Protein AF-A0A8S3FT56-F1 (afdb_monomer_lite)

InterPro domains:
  IPR001466 Beta-lactamase-related [PF00144] (9-130)
  IPR012338 Beta-lactamase/transpeptidase-like [G3DSA:3.40.710.10] (1-139)
  IPR012338 Beta-lactamase/transpeptidase-like [SSF56601] (2-128)
  IPR052794 Mitochondrial Serine Protease LACTB [PTHR46520] (1-146)

Foldseek 3Di:
DDDCVPCCVPAVDDDDQVVLVVVQLLLLLQLQDDPPDPVVVPRPDHNVVSCQQQDFDVVADDDQWGHGNQKIWGPWAQDPPDRDIQHTKIKHWHADVQKIKMWIWAHDPPPDPDSSPTDIDIDIGSHGCPPCPVVVRSVVRVVVVVVVVVVVPPDD

Radius of gyration: 17.04 Å; chains: 1; bounding box: 65×32×39 Å

Structure (mmCIF, N/CA/C/O backbone):
data_AF-A0A8S3FT56-F1
#
_entry.id   AF-A0A8S3FT56-F1
#
loop_
_atom_site.group_PDB
_atom_site.id
_atom_site.type_symbol
_atom_site.label_atom_id
_atom_site.label_alt_id
_atom_site.label_comp_id
_atom_site.label_asym_id
_atom_site.label_entity_id
_atom_site.label_seq_id
_atom_site.pdbx_PDB_ins_code
_atom_site.Cartn_x
_atom_site.Cartn_y
_atom_site.Cartn_z
_atom_site.occupancy
_atom_site.B_iso_or_equiv
_atom_site.auth_seq_id
_atom_site.auth_comp_id
_atom_site.auth_asym_id
_atom_site.auth_atom_id
_atom_site.pdbx_PDB_model_num
ATOM 1 N N . TYR A 1 1 ? 28.492 -9.499 -7.967 1.00 53.38 1 TYR A N 1
ATOM 2 C CA . TYR A 1 1 ? 27.649 -10.143 -6.941 1.00 53.38 1 TYR A CA 1
ATOM 3 C C . TYR A 1 1 ? 27.072 -9.041 -6.066 1.00 53.38 1 TYR A C 1
ATOM 5 O O . TYR A 1 1 ? 27.841 -8.190 -5.639 1.00 53.38 1 TYR A O 1
ATOM 13 N N . VAL A 1 2 ? 25.750 -8.977 -5.890 1.00 55.91 2 VAL A N 1
ATOM 14 C CA . VAL A 1 2 ? 25.113 -8.015 -4.974 1.00 55.91 2 VAL A CA 1
ATOM 15 C C . VAL A 1 2 ? 24.811 -8.769 -3.691 1.00 55.91 2 VAL A C 1
ATOM 17 O O . VAL A 1 2 ? 24.038 -9.721 -3.720 1.00 55.91 2 VAL A O 1
ATOM 20 N N . ASP A 1 3 ? 25.421 -8.355 -2.585 1.00 61.12 3 ASP A N 1
ATOM 21 C CA . ASP A 1 3 ? 25.091 -8.903 -1.275 1.00 61.12 3 ASP A CA 1
ATOM 22 C C . ASP A 1 3 ? 23.713 -8.381 -0.830 1.00 61.12 3 ASP A C 1
ATOM 24 O O . ASP A 1 3 ? 23.490 -7.173 -0.694 1.00 61.12 3 ASP A O 1
ATOM 28 N N . LEU A 1 4 ? 22.760 -9.301 -0.679 1.00 63.00 4 LEU A N 1
ATOM 29 C CA . LEU A 1 4 ? 21.383 -9.024 -0.263 1.00 63.00 4 LEU A CA 1
ATOM 30 C C . LEU A 1 4 ? 21.132 -9.374 1.210 1.00 63.00 4 LEU A C 1
ATOM 32 O O . LEU A 1 4 ? 20.005 -9.202 1.675 1.00 63.00 4 LEU A O 1
ATOM 36 N N . SER A 1 5 ? 22.151 -9.830 1.950 1.00 63.22 5 SER A N 1
ATOM 37 C CA . SER A 1 5 ? 22.024 -10.258 3.353 1.00 63.22 5 SER A CA 1
ATOM 38 C C . SER A 1 5 ? 21.480 -9.161 4.284 1.00 63.22 5 SER A C 1
ATOM 40 O O . SER A 1 5 ? 20.783 -9.466 5.244 1.00 63.22 5 SER A O 1
ATOM 42 N N . TYR A 1 6 ? 21.682 -7.883 3.945 1.00 61.25 6 TYR A N 1
ATOM 43 C CA . TYR A 1 6 ? 21.168 -6.726 4.696 1.00 61.25 6 TYR A CA 1
ATOM 44 C C . TYR A 1 6 ? 19.905 -6.077 4.100 1.00 61.25 6 TYR A C 1
ATOM 46 O O . TYR A 1 6 ? 19.436 -5.060 4.609 1.00 61.25 6 TYR A O 1
ATOM 54 N N . LYS A 1 7 ? 19.331 -6.623 3.016 1.00 65.31 7 LYS A N 1
ATOM 55 C CA . LYS A 1 7 ? 18.201 -5.997 2.294 1.00 65.31 7 LYS A CA 1
ATOM 56 C C . LYS A 1 7 ? 16.838 -6.623 2.569 1.00 65.31 7 LYS A C 1
ATOM 58 O O . LYS A 1 7 ? 15.846 -6.180 1.989 1.00 65.31 7 LYS A O 1
ATOM 63 N N . TRP A 1 8 ? 16.757 -7.606 3.464 1.00 70.81 8 TRP A N 1
ATOM 64 C CA . TRP A 1 8 ? 15.500 -8.301 3.758 1.00 70.81 8 TRP A CA 1
ATOM 65 C C . TRP A 1 8 ? 14.395 -7.332 4.186 1.00 70.81 8 TRP A C 1
ATOM 67 O O . TRP A 1 8 ? 13.308 -7.364 3.613 1.00 70.81 8 TRP A O 1
ATOM 77 N N . ALA A 1 9 ? 14.716 -6.391 5.078 1.00 72.44 9 ALA A N 1
ATOM 78 C CA . ALA A 1 9 ? 13.779 -5.369 5.543 1.00 72.44 9 ALA A CA 1
ATOM 79 C C . ALA A 1 9 ? 13.473 -4.270 4.504 1.00 72.44 9 ALA A C 1
ATOM 81 O O . ALA A 1 9 ? 12.448 -3.607 4.610 1.00 72.44 9 ALA A O 1
ATOM 82 N N . GLY A 1 10 ? 14.346 -4.061 3.511 1.00 71.56 10 GLY A N 1
ATOM 83 C CA . GLY A 1 10 ? 14.193 -2.995 2.510 1.00 71.56 10 GLY A CA 1
ATOM 84 C C . GLY A 1 10 ? 13.442 -3.411 1.240 1.00 71.56 10 GLY A C 1
ATOM 85 O O . GLY A 1 10 ? 12.921 -2.554 0.534 1.00 71.56 10 GLY A O 1
ATOM 86 N N . GLY A 1 11 ? 13.394 -4.708 0.929 1.00 80.25 11 GLY A N 1
ATOM 87 C CA . GLY A 1 11 ? 12.728 -5.209 -0.280 1.00 80.25 11 GLY A CA 1
ATOM 88 C C . GLY A 1 11 ? 12.842 -6.715 -0.515 1.00 80.25 11 GLY A C 1
ATOM 89 O O . GLY A 1 11 ? 12.629 -7.164 -1.636 1.00 80.25 11 GLY A O 1
ATOM 90 N N . GLY A 1 12 ? 13.215 -7.497 0.504 1.00 82.12 12 GLY A N 1
ATOM 91 C CA . GLY A 1 12 ? 13.358 -8.954 0.398 1.00 82.12 12 GLY A CA 1
ATOM 92 C C . GLY A 1 12 ? 12.125 -9.747 0.837 1.00 82.12 12 GLY A C 1
ATOM 93 O O . GLY A 1 12 ? 12.182 -10.972 0.869 1.00 82.12 12 GLY A O 1
ATOM 94 N N . MET A 1 13 ? 11.029 -9.077 1.206 1.00 87.00 13 MET A N 1
ATOM 95 C CA . MET A 1 13 ? 9.789 -9.745 1.605 1.00 87.00 13 MET A CA 1
ATOM 96 C C . MET A 1 13 ? 9.100 -10.379 0.391 1.00 87.00 13 MET A C 1
ATOM 98 O O . MET A 1 13 ? 8.870 -9.715 -0.619 1.00 87.00 13 MET A O 1
ATOM 102 N N . LEU A 1 14 ? 8.736 -11.656 0.515 1.00 90.31 14 LEU A N 1
ATOM 103 C CA . LEU A 1 14 ? 7.968 -12.397 -0.484 1.00 90.31 14 LEU A CA 1
ATOM 104 C C . LEU A 1 14 ? 6.506 -12.488 -0.048 1.00 90.31 14 LEU A C 1
ATOM 106 O O . LEU A 1 14 ? 6.214 -12.741 1.119 1.00 90.31 14 LEU A O 1
ATOM 110 N N . SER A 1 15 ? 5.588 -12.277 -0.986 1.00 93.88 15 SER A N 1
ATOM 111 C CA . SER A 1 15 ? 4.147 -12.359 -0.750 1.00 93.88 15 SER A CA 1
ATOM 112 C C . SER A 1 15 ? 3.407 -12.632 -2.064 1.00 93.88 15 SER A C 1
ATOM 114 O O . SER A 1 15 ? 4.012 -12.645 -3.137 1.00 93.88 15 SER A O 1
ATOM 116 N N . ASN A 1 16 ? 2.097 -12.842 -1.983 1.00 96.19 16 ASN A N 1
ATOM 117 C CA . ASN A 1 16 ? 1.194 -12.941 -3.127 1.00 96.19 16 ASN A CA 1
ATOM 118 C C . ASN A 1 16 ? 0.092 -11.870 -3.018 1.00 96.19 16 ASN A C 1
ATOM 120 O O . ASN A 1 16 ? -0.049 -11.207 -1.991 1.00 96.19 16 ASN A O 1
ATOM 124 N N . VAL A 1 17 ? -0.694 -11.687 -4.083 1.00 97.12 17 VAL A N 1
ATOM 125 C CA . VAL A 1 17 ? -1.755 -10.663 -4.122 1.00 97.12 17 VAL A CA 1
ATOM 126 C C . VAL A 1 17 ? -2.772 -10.861 -2.991 1.00 97.12 17 VAL A C 1
ATOM 128 O O . VAL A 1 17 ? -3.191 -9.884 -2.375 1.00 97.12 17 VAL A O 1
ATOM 131 N N . THR A 1 18 ? -3.136 -12.105 -2.672 1.00 97.62 18 THR A N 1
ATOM 132 C CA . THR A 1 18 ? -4.104 -12.426 -1.612 1.00 97.62 18 THR A CA 1
ATOM 133 C C . THR A 1 18 ? -3.607 -11.971 -0.242 1.00 97.62 18 THR A C 1
ATOM 135 O O . THR A 1 18 ? -4.320 -11.258 0.462 1.00 97.62 18 THR A O 1
ATOM 138 N N . ASP A 1 19 ? -2.371 -12.310 0.114 1.00 97.31 19 ASP A N 1
ATOM 139 C CA . ASP A 1 19 ? -1.773 -11.942 1.399 1.00 97.31 19 ASP A CA 1
ATOM 140 C C . ASP A 1 19 ? -1.588 -10.426 1.523 1.00 97.31 19 ASP A C 1
ATOM 142 O O . ASP A 1 19 ? -1.892 -9.841 2.565 1.00 97.31 19 ASP A O 1
ATOM 146 N N . LEU A 1 20 ? -1.165 -9.760 0.442 1.00 96.94 20 LEU A N 1
ATOM 147 C CA . LEU A 1 20 ? -1.050 -8.300 0.404 1.00 96.94 20 LEU A CA 1
ATOM 148 C C . LEU A 1 20 ? -2.408 -7.611 0.577 1.00 96.94 20 LEU A C 1
ATOM 150 O O . LEU A 1 20 ? -2.492 -6.589 1.259 1.00 96.94 20 LEU A O 1
ATOM 154 N N . LEU A 1 21 ? -3.478 -8.169 0.008 1.00 96.62 21 LEU A N 1
ATOM 155 C CA . LEU A 1 21 ? -4.832 -7.658 0.207 1.00 96.62 21 LEU A CA 1
ATOM 156 C C . LEU A 1 21 ? -5.339 -7.917 1.629 1.00 96.62 21 LEU A C 1
ATOM 158 O O . LEU A 1 21 ? -5.971 -7.030 2.201 1.00 96.62 21 LEU A O 1
ATOM 162 N N . ILE A 1 22 ? -5.054 -9.076 2.232 1.00 95.12 22 ILE A N 1
ATOM 163 C CA . ILE A 1 22 ? -5.363 -9.332 3.649 1.00 95.12 22 ILE A CA 1
ATOM 164 C C . ILE A 1 22 ? -4.649 -8.297 4.521 1.00 95.12 22 ILE A C 1
ATOM 166 O O . ILE A 1 22 ? -5.280 -7.669 5.373 1.00 95.12 22 ILE A O 1
ATOM 170 N N . TYR A 1 23 ? -3.358 -8.069 4.282 1.00 94.88 23 TYR A N 1
ATOM 171 C CA . TYR A 1 23 ? -2.568 -7.070 4.993 1.00 94.88 23 TYR A CA 1
ATOM 172 C C . TYR A 1 23 ? -3.164 -5.662 4.848 1.00 94.88 23 TYR A C 1
ATOM 174 O O . TYR A 1 23 ? -3.465 -5.014 5.851 1.00 94.88 23 TYR A O 1
ATOM 182 N N . ALA A 1 24 ? -3.430 -5.215 3.619 1.00 95.12 24 ALA A N 1
ATOM 183 C CA . ALA A 1 24 ? -3.995 -3.896 3.341 1.00 95.12 24 ALA A CA 1
ATOM 184 C C . ALA A 1 24 ? -5.36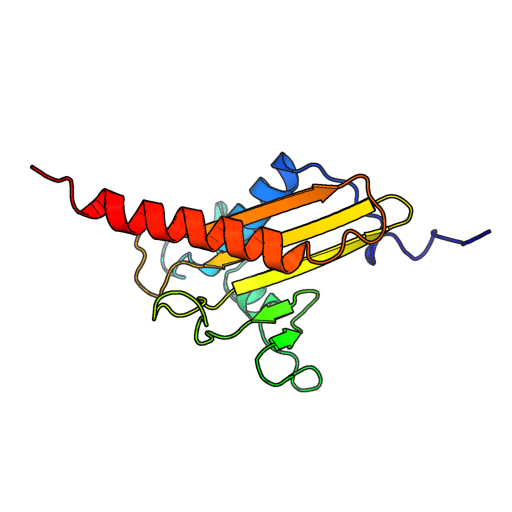9 -3.680 3.989 1.00 95.12 24 ALA A C 1
ATOM 186 O O . ALA A 1 24 ? -5.606 -2.644 4.612 1.00 95.12 24 ALA A O 1
ATOM 187 N N . ASN A 1 25 ? -6.256 -4.677 3.908 1.00 92.56 25 ASN A N 1
ATOM 188 C CA . ASN A 1 25 ? -7.571 -4.619 4.543 1.00 92.56 25 ASN A CA 1
ATOM 189 C C . ASN A 1 25 ? -7.472 -4.543 6.070 1.00 92.56 25 ASN A C 1
ATO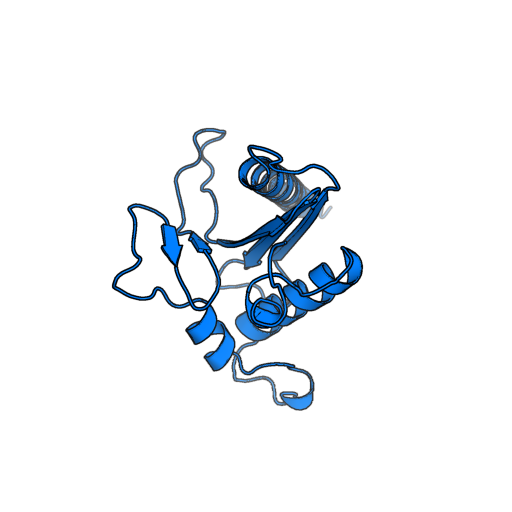M 191 O O . ASN A 1 25 ? -8.244 -3.814 6.694 1.00 92.56 25 ASN A O 1
ATOM 195 N N . ASN A 1 26 ? -6.507 -5.239 6.679 1.00 92.12 26 ASN A N 1
ATOM 196 C CA . ASN A 1 26 ? -6.251 -5.125 8.113 1.00 92.12 26 ASN A CA 1
ATOM 197 C C . ASN A 1 26 ? -5.770 -3.717 8.490 1.00 92.12 26 ASN A C 1
ATOM 199 O O . ASN A 1 26 ? -6.290 -3.148 9.449 1.00 92.12 26 ASN A O 1
ATOM 203 N N . LEU A 1 27 ? -4.838 -3.120 7.734 1.00 92.62 27 LEU A N 1
ATOM 204 C CA . LEU A 1 27 ? -4.390 -1.742 7.987 1.00 92.62 27 LEU A CA 1
ATOM 205 C C . LEU A 1 27 ? -5.540 -0.736 7.854 1.00 92.62 27 LEU A C 1
ATOM 207 O O . LEU A 1 27 ? -5.713 0.126 8.718 1.00 92.62 27 LEU A O 1
ATOM 211 N N . LEU A 1 28 ? -6.355 -0.876 6.803 1.00 91.44 28 LEU A N 1
ATOM 212 C CA . LEU A 1 28 ? -7.547 -0.063 6.575 1.00 91.44 28 LEU A CA 1
ATOM 213 C C . LEU A 1 28 ? -8.524 -0.174 7.754 1.00 91.44 28 LEU A C 1
ATOM 215 O O . LEU A 1 28 ? -8.951 0.841 8.307 1.00 91.44 28 LEU A O 1
ATOM 219 N N . GLN A 1 29 ? -8.824 -1.398 8.193 1.00 88.62 29 GLN A N 1
ATOM 220 C CA . GLN A 1 29 ? -9.698 -1.639 9.337 1.00 88.62 29 GLN A CA 1
ATOM 221 C C . GLN A 1 29 ? -9.138 -1.020 10.621 1.00 88.62 29 GLN A C 1
ATOM 223 O O . GLN A 1 29 ? -9.871 -0.339 11.343 1.00 88.62 29 GLN A O 1
ATOM 228 N N . CYS A 1 30 ? -7.847 -1.205 10.897 1.00 88.38 30 CYS A N 1
ATOM 229 C CA . CYS A 1 30 ? -7.193 -0.633 12.072 1.00 88.38 30 CYS A CA 1
ATOM 230 C C . CYS A 1 30 ? -7.241 0.904 12.041 1.00 88.38 30 CYS A C 1
ATOM 232 O O . CYS A 1 30 ? -7.491 1.530 13.069 1.00 88.38 30 CYS A O 1
ATOM 234 N N . ARG A 1 31 ? -7.099 1.536 10.867 1.00 87.75 31 ARG A N 1
ATOM 235 C CA . ARG A 1 31 ? -7.194 2.998 10.720 1.00 87.75 31 ARG A CA 1
ATOM 236 C C . ARG A 1 31 ? -8.600 3.553 10.958 1.00 87.75 31 ARG A C 1
ATOM 238 O O . ARG A 1 31 ? -8.725 4.686 11.433 1.00 87.75 31 ARG A O 1
ATOM 245 N N . GLN A 1 32 ? -9.628 2.817 10.537 1.00 83.94 32 GLN A N 1
ATOM 246 C CA . GLN A 1 32 ? -11.020 3.286 10.509 1.00 83.94 32 GLN A CA 1
ATOM 247 C C . GLN A 1 32 ? -11.828 2.874 11.736 1.00 83.94 32 GLN A C 1
ATOM 249 O O . GLN A 1 32 ? -12.889 3.446 11.991 1.00 83.94 32 GLN A O 1
ATOM 254 N N . THR A 1 33 ? -11.355 1.892 12.503 1.00 78.00 33 THR A N 1
ATOM 255 C CA . THR A 1 33 ? -12.041 1.505 13.731 1.00 78.00 33 THR A CA 1
ATOM 256 C C . THR A 1 33 ? -11.978 2.663 14.722 1.00 78.00 33 THR A C 1
ATOM 258 O O . THR A 1 33 ? -10.905 3.142 15.083 1.00 78.00 33 THR A O 1
ATOM 261 N N . LYS A 1 34 ? -13.147 3.146 15.149 1.00 67.44 34 LYS A N 1
ATOM 262 C CA . LYS A 1 34 ? -13.239 4.152 16.209 1.00 67.44 34 LYS A CA 1
ATOM 263 C C . LYS A 1 34 ? -12.760 3.511 17.512 1.00 67.44 34 LYS A C 1
ATOM 265 O O . LYS A 1 34 ? -13.100 2.363 17.780 1.00 67.44 34 LYS A O 1
ATOM 270 N N . LEU A 1 35 ? -12.052 4.272 18.345 1.00 55.34 35 LEU A N 1
ATOM 271 C CA . LEU A 1 35 ? -11.471 3.848 19.634 1.00 55.34 35 LEU A CA 1
ATOM 272 C C . LEU A 1 35 ? -12.471 3.254 20.657 1.00 55.34 35 LEU A C 1
ATOM 274 O O . LEU A 1 35 ? -12.079 2.911 21.765 1.00 55.34 35 LEU A O 1
ATOM 278 N N . VAL A 1 36 ? -13.758 3.148 20.312 1.00 48.53 36 VAL A N 1
ATOM 279 C CA . VAL A 1 36 ? -14.880 2.916 21.232 1.00 48.53 36 VAL A CA 1
ATOM 280 C C . VAL A 1 36 ? -15.460 1.494 21.138 1.00 48.53 36 VAL A C 1
ATOM 282 O O . VAL A 1 36 ? -16.281 1.121 21.968 1.00 48.53 36 VAL A O 1
ATOM 285 N N . SER A 1 37 ? -15.052 0.650 20.182 1.00 50.12 37 SER A N 1
ATOM 286 C CA . SER A 1 37 ? -15.527 -0.743 20.164 1.00 50.12 37 SER A CA 1
ATOM 287 C C . SER A 1 37 ? -14.707 -1.610 21.122 1.00 50.12 37 SER A C 1
ATOM 289 O O . SER A 1 37 ? -13.535 -1.878 20.866 1.00 50.12 37 SER A O 1
ATOM 291 N N . SER A 1 38 ? -15.362 -2.092 22.177 1.00 47.91 38 SER A N 1
ATOM 292 C CA . SER A 1 38 ? -14.917 -3.002 23.249 1.00 47.91 38 SER A CA 1
ATOM 293 C C . SER A 1 38 ? -14.376 -4.374 22.799 1.00 47.91 38 SER A C 1
ATOM 295 O O . SER A 1 38 ? -14.128 -5.242 23.629 1.00 47.91 38 SER A O 1
ATOM 297 N N . ASP A 1 39 ? -14.137 -4.555 21.501 1.00 54.94 39 ASP A N 1
ATOM 298 C CA . ASP A 1 39 ? -13.659 -5.781 20.855 1.00 54.94 39 ASP A CA 1
ATOM 299 C C . ASP A 1 39 ? -12.230 -5.578 20.293 1.00 54.94 39 ASP A C 1
ATOM 301 O O . ASP A 1 39 ? -11.872 -6.054 19.212 1.00 54.94 39 ASP A O 1
ATOM 305 N N . SER A 1 40 ? -11.401 -4.822 21.028 1.00 53.16 40 SER A N 1
ATOM 306 C CA . SER A 1 40 ? -10.008 -4.470 20.687 1.00 53.16 40 SER A CA 1
ATOM 307 C C . SER A 1 40 ? -9.108 -5.682 20.412 1.00 53.16 40 SER A C 1
ATOM 309 O O . SER A 1 40 ? -8.084 -5.546 19.746 1.00 53.16 40 SER A O 1
ATOM 311 N N . ASN A 1 41 ? -9.523 -6.876 20.839 1.00 55.59 41 ASN A N 1
ATOM 312 C CA . ASN A 1 41 ? -8.814 -8.141 20.643 1.00 55.59 41 ASN A CA 1
ATOM 313 C C . ASN A 1 41 ? -8.738 -8.619 19.178 1.00 55.59 41 ASN A C 1
ATOM 315 O O . ASN A 1 41 ? -8.038 -9.588 18.902 1.00 55.59 41 ASN A O 1
ATOM 319 N N . LYS A 1 42 ? -9.441 -7.977 18.232 1.00 66.75 42 LYS A N 1
ATOM 320 C CA . LYS A 1 42 ? -9.424 -8.356 16.801 1.00 66.75 42 LYS A CA 1
ATOM 321 C C . LYS A 1 42 ? -8.529 -7.479 15.919 1.00 66.75 42 LYS A C 1
ATOM 323 O O . LYS A 1 42 ? -8.395 -7.773 14.733 1.00 66.75 42 LYS A O 1
ATOM 328 N N . GLN A 1 43 ? -7.951 -6.398 16.444 1.00 72.25 43 GLN A N 1
ATOM 329 C CA . GLN A 1 43 ? -7.065 -5.527 15.665 1.00 72.25 43 GLN A CA 1
ATOM 330 C C . GLN A 1 43 ? -5.621 -6.016 15.744 1.00 72.25 43 GLN A C 1
ATOM 332 O O . GLN A 1 43 ? -5.091 -6.211 16.834 1.00 72.25 43 GLN A O 1
ATOM 337 N N . LEU A 1 44 ? -4.965 -6.151 14.589 1.00 83.06 44 LEU A N 1
ATOM 338 C CA . LEU A 1 44 ? -3.541 -6.488 14.540 1.00 83.06 44 LEU A CA 1
ATOM 339 C C . LEU A 1 44 ? -2.669 -5.342 15.081 1.00 83.06 44 LEU A C 1
ATOM 341 O O . LEU A 1 44 ? -1.649 -5.584 15.719 1.00 83.06 44 LEU A O 1
ATOM 345 N N . LEU A 1 45 ? -3.068 -4.094 14.817 1.00 87.12 45 LEU A N 1
ATOM 346 C CA . LEU A 1 45 ? -2.356 -2.884 15.224 1.00 87.12 45 LEU A CA 1
ATOM 347 C C . LEU A 1 45 ? -3.333 -1.861 15.802 1.00 87.12 45 LEU A C 1
ATOM 349 O O . LEU A 1 45 ? -4.467 -1.746 15.342 1.00 87.12 45 LEU A O 1
ATOM 353 N N . LYS A 1 46 ? -2.866 -1.067 16.771 1.00 88.81 46 LYS A N 1
ATOM 354 C CA . LYS A 1 46 ? -3.643 0.058 17.307 1.00 88.81 46 LYS A CA 1
ATOM 355 C C . LYS A 1 46 ? -3.872 1.108 16.219 1.00 88.81 46 LYS A C 1
ATOM 357 O O . LYS A 1 46 ? -2.973 1.391 15.422 1.00 88.81 46 LYS A O 1
ATOM 362 N N . SER A 1 47 ? -5.036 1.751 16.234 1.00 87.50 47 SER A N 1
ATOM 363 C CA . SER A 1 47 ? -5.357 2.858 15.325 1.00 87.50 47 SER A CA 1
ATOM 364 C C . SER A 1 47 ? -4.334 4.000 15.404 1.00 87.50 47 SER A C 1
ATOM 366 O O . SER A 1 47 ? -3.984 4.582 14.378 1.00 87.50 47 SER A O 1
ATOM 368 N N . GLU A 1 48 ? -3.799 4.278 16.600 1.00 89.50 48 GLU A N 1
ATOM 369 C CA . GLU A 1 48 ? -2.698 5.222 16.852 1.00 89.50 48 GLU A CA 1
ATOM 370 C C . GLU A 1 48 ? -1.451 4.871 16.040 1.00 89.50 48 GLU A C 1
ATOM 372 O O . GLU A 1 48 ? -0.847 5.748 15.431 1.00 89.50 48 GLU A O 1
ATOM 377 N N . THR A 1 49 ? -1.082 3.588 16.011 1.00 92.25 49 THR A N 1
ATOM 378 C CA . THR A 1 49 ? 0.098 3.101 15.294 1.00 92.25 49 THR A CA 1
ATOM 379 C C . THR A 1 49 ? -0.064 3.289 13.793 1.00 92.25 49 THR A C 1
ATOM 381 O O . THR A 1 49 ? 0.866 3.744 13.137 1.00 92.25 49 THR A O 1
ATOM 384 N N . ILE A 1 50 ? -1.249 3.003 13.240 1.00 92.75 50 ILE A N 1
ATOM 385 C CA . ILE A 1 50 ? -1.506 3.237 11.811 1.00 92.75 50 ILE A CA 1
ATOM 386 C C . ILE A 1 50 ? -1.515 4.730 11.485 1.00 92.75 50 ILE A C 1
ATOM 388 O O . ILE A 1 50 ? -1.025 5.137 10.435 1.00 92.75 50 ILE A O 1
ATOM 392 N N . ARG A 1 51 ? -2.053 5.560 12.386 1.00 91.12 51 ARG A N 1
ATOM 393 C CA . ARG A 1 51 ? -2.014 7.014 12.226 1.00 91.12 51 ARG A CA 1
ATOM 394 C C . ARG A 1 51 ? -0.573 7.511 12.161 1.00 91.12 51 ARG A C 1
ATOM 396 O O . ARG A 1 51 ? -0.283 8.285 11.265 1.00 91.12 51 ARG A O 1
ATOM 403 N N . GLU A 1 52 ? 0.308 7.018 13.028 1.00 93.44 52 GLU A N 1
ATOM 404 C CA . GLU A 1 52 ? 1.733 7.359 12.995 1.00 93.44 52 GLU A CA 1
ATOM 405 C C . GLU A 1 52 ? 2.426 6.847 11.725 1.00 93.44 52 GLU A C 1
ATOM 407 O O . GLU A 1 52 ? 3.162 7.583 11.074 1.00 93.44 52 GLU A O 1
ATOM 412 N N . LEU A 1 53 ? 2.124 5.612 11.310 1.00 93.50 53 LEU A N 1
ATOM 413 C CA . LEU A 1 53 ? 2.660 5.015 10.084 1.00 93.50 53 LEU A CA 1
ATOM 414 C C . LEU A 1 53 ? 2.350 5.874 8.844 1.00 93.50 53 LEU A C 1
ATOM 416 O O . LEU A 1 53 ? 3.178 6.003 7.941 1.00 93.50 53 LEU A O 1
ATOM 420 N N . TRP A 1 54 ? 1.159 6.478 8.818 1.00 93.75 54 TRP A N 1
ATOM 421 C CA . TRP A 1 54 ? 0.651 7.317 7.730 1.00 93.75 54 TRP A CA 1
ATOM 422 C C . TRP A 1 54 ? 0.689 8.819 8.051 1.00 93.75 54 TRP A C 1
ATOM 424 O O . TRP A 1 54 ? -0.004 9.605 7.400 1.00 93.75 54 TRP A O 1
ATOM 434 N N . SER A 1 55 ? 1.499 9.231 9.027 1.00 92.56 55 SER A N 1
ATOM 435 C CA . SER A 1 55 ? 1.778 10.640 9.302 1.00 92.56 55 SER A CA 1
ATOM 436 C C . SER A 1 55 ? 2.937 11.130 8.428 1.00 92.56 55 SER A C 1
ATOM 438 O O . SER A 1 55 ? 3.968 10.462 8.352 1.00 92.56 55 SER A O 1
ATOM 440 N N . PRO A 1 56 ? 2.819 12.301 7.778 1.00 92.06 56 PRO A N 1
ATOM 441 C CA . PRO A 1 56 ? 3.921 12.894 7.031 1.00 92.06 56 PRO A CA 1
ATOM 442 C C . PRO A 1 56 ? 5.144 13.174 7.909 1.00 92.06 56 PRO A C 1
ATOM 444 O O . PRO A 1 56 ? 5.056 13.908 8.893 1.00 92.06 56 PRO A O 1
ATOM 447 N N . VAL A 1 57 ? 6.313 12.692 7.497 1.00 90.75 57 VAL A N 1
ATOM 448 C CA . VAL A 1 57 ? 7.591 13.107 8.080 1.00 90.75 57 VAL A CA 1
ATOM 449 C C . VAL A 1 57 ? 7.948 14.477 7.502 1.00 90.75 57 VAL A C 1
ATOM 451 O O . VAL A 1 57 ? 8.083 14.611 6.285 1.00 90.75 57 VAL A O 1
ATOM 454 N N . MET A 1 58 ? 8.102 15.505 8.347 1.00 79.31 58 MET A N 1
ATOM 455 C CA . MET A 1 58 ? 8.167 16.917 7.915 1.00 79.31 58 MET A CA 1
ATOM 456 C C . MET A 1 58 ? 9.160 17.197 6.773 1.00 79.31 58 MET A C 1
ATOM 458 O O . MET A 1 58 ? 8.837 17.951 5.857 1.00 79.31 58 MET A O 1
ATOM 462 N N . ALA A 1 59 ? 10.328 16.548 6.780 1.00 79.19 59 ALA A N 1
ATOM 463 C CA . ALA A 1 59 ? 11.380 16.730 5.774 1.00 79.19 59 ALA A CA 1
ATOM 464 C C . ALA A 1 59 ? 11.099 16.058 4.410 1.00 79.19 59 ALA A C 1
ATOM 466 O O . ALA A 1 59 ? 11.910 16.155 3.495 1.00 79.19 59 ALA A O 1
ATOM 467 N N . THR A 1 60 ? 9.971 15.360 4.260 1.00 80.31 60 THR A N 1
ATOM 468 C CA . THR A 1 60 ? 9.653 14.546 3.069 1.00 80.31 60 THR A CA 1
ATOM 469 C C . THR A 1 60 ? 8.483 15.090 2.249 1.00 80.31 60 THR A C 1
ATOM 471 O O . THR A 1 60 ? 8.101 14.510 1.231 1.00 80.31 60 THR A O 1
ATOM 474 N N . ASN A 1 61 ? 7.902 16.208 2.685 1.00 80.00 61 ASN A N 1
ATOM 475 C CA . ASN A 1 61 ? 6.754 16.820 2.035 1.00 80.00 61 ASN A CA 1
ATOM 476 C C . ASN A 1 61 ? 7.131 17.367 0.652 1.00 80.00 61 ASN A C 1
ATOM 478 O O . ASN A 1 61 ? 7.991 18.233 0.513 1.00 80.00 61 ASN A O 1
ATOM 482 N N . ARG A 1 62 ? 6.430 16.892 -0.376 1.00 81.75 62 ARG A N 1
ATOM 483 C CA . ARG A 1 62 ? 6.379 17.483 -1.718 1.00 81.75 62 ARG A CA 1
ATOM 484 C C . ARG A 1 62 ? 4.988 18.082 -1.940 1.00 81.75 62 ARG A C 1
ATOM 486 O O . ARG A 1 62 ? 4.098 17.912 -1.112 1.00 81.75 62 ARG A O 1
ATOM 493 N N . LYS A 1 63 ? 4.788 18.767 -3.074 1.00 79.62 63 LYS A N 1
ATOM 494 C CA . LYS A 1 63 ? 3.580 19.564 -3.375 1.00 79.62 63 LYS A CA 1
ATOM 495 C C . LYS A 1 63 ? 2.259 18.870 -2.991 1.00 79.62 63 LYS A C 1
ATOM 497 O O . LYS A 1 63 ? 1.494 19.441 -2.224 1.00 79.62 63 LYS A O 1
ATOM 502 N N . ASN A 1 64 ? 2.039 17.634 -3.451 1.00 82.94 64 ASN A N 1
ATOM 503 C CA . ASN A 1 64 ? 0.802 16.875 -3.192 1.00 82.94 64 ASN A CA 1
ATOM 504 C C . ASN A 1 64 ? 1.035 15.497 -2.545 1.00 82.94 64 ASN A C 1
ATOM 506 O O . ASN A 1 64 ? 0.091 14.734 -2.329 1.00 82.94 64 ASN A O 1
ATOM 510 N N . THR A 1 65 ? 2.292 15.166 -2.256 1.00 89.12 65 THR A N 1
ATOM 511 C CA . THR A 1 65 ? 2.703 13.849 -1.769 1.00 89.12 65 THR A CA 1
ATOM 512 C C . THR A 1 65 ? 3.702 14.008 -0.640 1.00 89.12 65 THR A C 1
ATOM 514 O O . THR A 1 65 ? 4.657 14.771 -0.770 1.00 89.12 65 THR A O 1
ATOM 517 N N . SER A 1 66 ? 3.535 13.239 0.419 1.00 93.69 66 SER A N 1
ATOM 518 C CA . SER A 1 66 ? 4.451 13.170 1.553 1.00 93.69 66 SER A CA 1
ATOM 519 C C . SER A 1 66 ? 4.932 11.739 1.751 1.00 93.69 66 SER A C 1
ATOM 521 O O . SER A 1 66 ? 4.354 10.811 1.184 1.00 93.69 66 SER A O 1
ATOM 523 N N . TYR A 1 67 ? 5.963 11.550 2.569 1.00 94.50 67 TYR A N 1
ATOM 524 C CA . TYR A 1 67 ? 6.401 10.224 2.988 1.00 94.50 67 TYR A CA 1
ATOM 525 C C . TYR A 1 67 ? 6.091 10.019 4.471 1.00 94.50 67 TYR A C 1
ATOM 527 O O . TYR A 1 67 ? 6.408 10.869 5.303 1.00 94.50 67 TYR A O 1
ATOM 535 N N . GLY A 1 68 ? 5.434 8.910 4.787 1.00 94.06 68 GLY A N 1
ATOM 536 C CA . GLY A 1 68 ? 5.281 8.400 6.145 1.00 94.06 68 GLY A CA 1
ATOM 537 C C . GLY A 1 68 ? 6.348 7.361 6.464 1.00 94.06 68 GLY A C 1
ATOM 538 O O . GLY A 1 68 ? 7.387 7.278 5.808 1.00 94.06 68 GLY A O 1
ATOM 539 N N . LEU A 1 69 ? 6.086 6.516 7.453 1.00 93.38 69 LEU A N 1
ATOM 540 C CA . LEU A 1 69 ? 6.987 5.422 7.801 1.00 93.38 69 LEU A CA 1
ATOM 541 C C . LEU A 1 69 ? 6.819 4.267 6.804 1.00 93.38 69 LEU A C 1
ATOM 543 O O . LEU A 1 69 ? 6.044 3.342 7.029 1.00 93.38 69 LEU A O 1
ATOM 547 N N . GLY A 1 70 ? 7.539 4.341 5.682 1.00 92.12 70 GLY A N 1
ATOM 548 C CA . GLY A 1 70 ? 7.497 3.313 4.636 1.00 92.12 70 GLY A CA 1
ATOM 549 C C . GLY A 1 70 ? 6.249 3.380 3.757 1.00 92.12 70 GLY A C 1
ATOM 550 O O . GLY A 1 70 ? 5.818 2.355 3.244 1.00 92.12 70 GLY A O 1
ATOM 551 N N . TRP A 1 71 ? 5.646 4.563 3.604 1.00 96.06 71 TRP A N 1
ATOM 552 C CA . TRP A 1 71 ? 4.460 4.769 2.770 1.00 96.06 71 TRP A CA 1
ATOM 553 C C . TRP A 1 71 ? 4.479 6.139 2.100 1.00 96.06 71 TRP A C 1
ATOM 555 O O . TRP A 1 71 ? 4.833 7.142 2.715 1.00 96.06 71 TRP A O 1
ATOM 565 N N . MET A 1 72 ? 4.017 6.201 0.857 1.00 95.94 72 MET A N 1
ATOM 566 C CA . MET A 1 72 ? 3.660 7.448 0.190 1.00 95.94 72 MET A CA 1
ATOM 567 C C . MET A 1 72 ? 2.261 7.867 0.641 1.00 95.94 72 MET A C 1
ATOM 569 O O . MET A 1 72 ? 1.325 7.073 0.573 1.00 95.94 72 MET A O 1
ATOM 573 N N . ILE A 1 73 ? 2.108 9.117 1.067 1.00 95.44 73 ILE A N 1
ATOM 574 C CA . ILE A 1 73 ? 0.840 9.697 1.515 1.00 95.44 73 ILE A CA 1
ATOM 575 C C . ILE A 1 73 ? 0.431 10.759 0.508 1.00 95.44 73 ILE A C 1
ATOM 577 O O . ILE A 1 73 ? 1.153 11.733 0.289 1.00 95.44 73 ILE A O 1
ATOM 581 N N . VAL A 1 74 ? -0.736 10.589 -0.094 1.00 94.00 74 VAL A N 1
ATOM 582 C CA . VAL A 1 74 ? -1.253 11.487 -1.118 1.00 94.00 74 VAL A CA 1
ATOM 583 C C . VAL A 1 74 ? -2.453 12.230 -0.563 1.00 94.00 74 VAL A C 1
ATOM 585 O O . VAL A 1 74 ? -3.411 11.622 -0.083 1.00 94.00 74 VAL A O 1
ATOM 588 N N . LYS A 1 75 ? -2.388 13.562 -0.610 1.00 91.12 75 LYS A N 1
ATOM 589 C CA . LYS A 1 75 ? -3.524 14.409 -0.239 1.00 91.12 75 LYS A CA 1
ATOM 590 C C . LYS A 1 75 ? -4.571 14.379 -1.345 1.00 91.12 75 LYS A C 1
ATOM 592 O O . LYS A 1 75 ? -4.273 14.016 -2.482 1.00 91.12 75 LYS A O 1
ATOM 597 N N . GLU A 1 76 ? -5.785 14.787 -1.002 1.00 89.19 76 GLU A N 1
ATOM 598 C CA . GLU A 1 76 ? -6.829 14.995 -1.996 1.00 89.19 76 GLU A CA 1
ATOM 599 C C . GLU A 1 76 ? -6.343 15.960 -3.086 1.00 89.19 76 GLU A C 1
ATOM 601 O O . GLU A 1 76 ? -5.716 16.983 -2.795 1.00 89.19 76 GLU A O 1
ATOM 606 N N . GLN A 1 77 ? -6.589 15.599 -4.343 1.00 84.81 77 GLN A N 1
ATOM 607 C CA . GLN A 1 77 ? -6.135 16.353 -5.508 1.00 84.81 77 GLN A CA 1
ATOM 608 C C . GLN A 1 77 ? -7.269 16.519 -6.520 1.00 84.81 77 GLN A C 1
ATOM 610 O O . GLN A 1 77 ? -8.115 15.633 -6.638 1.00 84.81 77 GLN A O 1
ATOM 615 N N . PRO A 1 78 ? -7.291 17.616 -7.291 1.00 79.44 78 PRO A N 1
ATOM 616 C CA . PRO A 1 78 ? -8.217 17.741 -8.409 1.00 79.44 78 PRO A CA 1
ATOM 617 C C . PRO A 1 78 ? -7.908 16.676 -9.473 1.00 79.44 78 PRO A C 1
ATOM 619 O O . PRO A 1 78 ? -6.751 16.511 -9.862 1.00 79.44 78 PRO A O 1
ATOM 622 N N . SER A 1 79 ? -8.931 15.958 -9.948 1.00 73.38 79 SER A N 1
ATOM 623 C CA . SER A 1 79 ? -8.800 15.108 -11.138 1.00 73.38 79 SER A CA 1
ATOM 624 C C . SER A 1 79 ? -8.885 15.967 -12.395 1.00 73.38 79 SER A C 1
ATOM 626 O O . SER A 1 79 ? -9.736 16.852 -12.495 1.00 73.38 79 SER A O 1
ATOM 628 N N . SER A 1 80 ? -8.048 15.666 -13.387 1.00 64.62 80 SER A N 1
ATOM 629 C CA . SER A 1 80 ? -8.184 16.198 -14.749 1.00 64.62 80 SER A CA 1
ATOM 630 C C . SER A 1 80 ? -9.360 15.574 -15.510 1.00 64.62 80 SER A C 1
ATOM 632 O O . SER A 1 80 ? -9.800 16.118 -16.519 1.00 64.62 80 SER A O 1
ATOM 634 N N .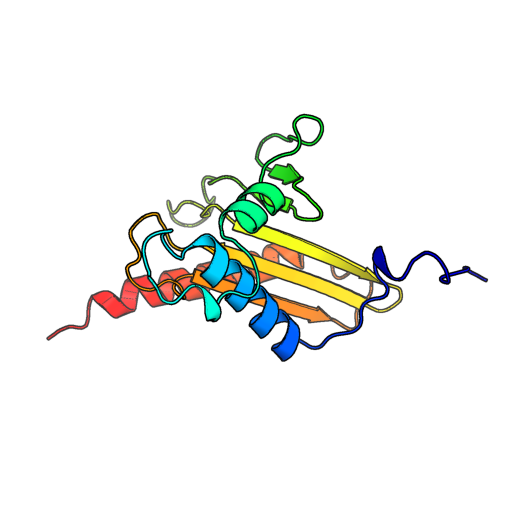 ILE A 1 81 ? -9.881 14.446 -15.021 1.00 57.78 81 ILE A N 1
ATOM 635 C CA . ILE A 1 81 ? -10.931 13.648 -15.649 1.00 57.78 81 ILE A CA 1
ATOM 636 C C . ILE A 1 81 ? -12.175 13.712 -14.740 1.00 57.78 81 ILE A C 1
ATOM 638 O O . ILE A 1 81 ? -12.161 13.200 -13.620 1.00 57.78 81 ILE A O 1
ATOM 642 N N . ASN A 1 82 ? -13.246 14.353 -15.226 1.00 55.31 82 ASN A N 1
ATOM 643 C CA . ASN A 1 82 ? -14.632 14.292 -14.713 1.00 55.31 82 ASN A CA 1
ATOM 644 C C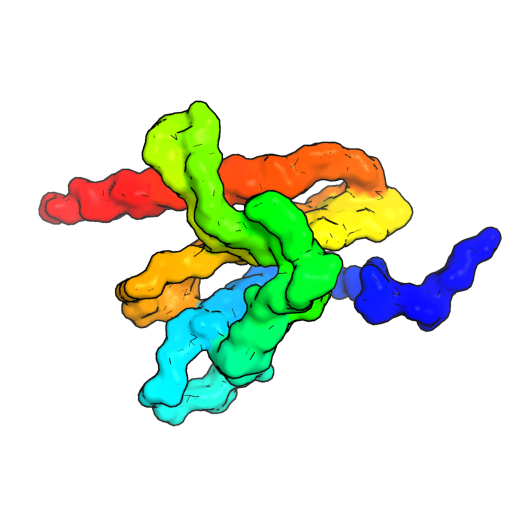 . ASN A 1 82 ? -15.033 15.099 -13.453 1.00 55.31 82 ASN A C 1
ATOM 646 O O . ASN A 1 82 ? -15.935 14.667 -12.740 1.00 55.31 82 ASN A O 1
ATOM 650 N N . GLN A 1 83 ? -14.434 16.264 -13.160 1.00 55.75 83 GLN A N 1
ATOM 651 C CA . GLN A 1 83 ? -14.808 17.138 -12.011 1.00 55.75 83 GLN A CA 1
ATOM 652 C C . GLN A 1 83 ? -14.789 16.454 -10.621 1.00 55.75 83 GLN A C 1
ATOM 654 O O . GLN A 1 83 ? -15.186 17.049 -9.622 1.00 55.75 83 GLN A O 1
ATOM 659 N N . CYS A 1 84 ? -14.314 15.213 -10.529 1.00 66.69 84 CYS A N 1
ATOM 660 C CA . CYS A 1 84 ? -14.173 14.474 -9.283 1.00 66.69 84 CYS A CA 1
ATOM 661 C C . CYS A 1 84 ? -12.801 14.757 -8.661 1.00 66.69 84 CYS A C 1
ATOM 663 O O . CYS A 1 84 ? -11.825 14.993 -9.365 1.00 66.69 84 CYS A O 1
ATOM 665 N N . SER A 1 85 ? -12.682 14.708 -7.338 1.00 81.81 85 SER A N 1
ATOM 666 C CA . SER A 1 85 ? -11.373 14.723 -6.683 1.00 81.81 85 SER A CA 1
ATOM 667 C C . SER A 1 85 ? -10.778 13.314 -6.640 1.00 81.81 85 SER A C 1
ATOM 669 O O . SER A 1 85 ? -11.489 12.316 -6.455 1.00 81.81 85 SER A O 1
ATOM 671 N N . ILE A 1 86 ? -9.460 13.223 -6.809 1.00 86.31 86 ILE A N 1
ATOM 672 C CA . ILE A 1 86 ? -8.677 12.048 -6.439 1.00 86.31 86 ILE A CA 1
ATOM 673 C C . ILE A 1 86 ? -8.668 12.011 -4.907 1.00 86.31 86 ILE A C 1
ATOM 675 O O . ILE A 1 86 ? -8.130 12.940 -4.296 1.00 86.31 86 ILE A O 1
ATOM 679 N N . PRO A 1 87 ? -9.264 10.985 -4.275 1.00 89.44 87 PRO A N 1
ATOM 680 C CA . PRO A 1 87 ? -9.372 10.930 -2.826 1.00 89.44 87 PRO A CA 1
ATOM 681 C C . PRO A 1 87 ? -7.986 10.787 -2.183 1.00 89.44 87 PRO A C 1
ATOM 683 O O . PRO A 1 87 ? -7.049 10.289 -2.824 1.00 89.44 87 PRO A O 1
ATOM 686 N N . PRO A 1 88 ? -7.843 11.186 -0.908 1.00 91.81 88 PRO A N 1
ATOM 687 C CA . PRO A 1 88 ? -6.618 10.928 -0.172 1.00 91.81 88 PRO A CA 1
ATOM 688 C C . PRO A 1 88 ? -6.359 9.422 -0.122 1.00 91.81 88 PRO A C 1
ATOM 690 O O . PRO A 1 88 ? -7.267 8.626 0.126 1.00 91.81 88 PRO A O 1
ATOM 693 N N . HIS A 1 89 ? -5.119 9.027 -0.375 1.00 94.69 89 HIS A N 1
ATOM 694 C CA . HIS A 1 89 ? -4.744 7.622 -0.446 1.00 94.69 89 HIS A CA 1
ATOM 695 C C . HIS A 1 89 ? -3.292 7.416 -0.036 1.00 94.69 89 HIS A C 1
ATOM 697 O O . HIS A 1 89 ? -2.485 8.348 -0.006 1.00 94.69 89 HIS A O 1
ATOM 703 N N . ILE A 1 90 ? -2.974 6.177 0.313 1.00 96.56 90 ILE A N 1
ATOM 704 C CA . ILE A 1 90 ? -1.665 5.758 0.788 1.00 96.56 90 ILE A CA 1
ATOM 705 C C . ILE A 1 90 ? -1.195 4.620 -0.108 1.00 96.56 90 ILE A C 1
ATOM 707 O O . ILE A 1 90 ? -1.982 3.738 -0.445 1.00 96.56 90 ILE A O 1
ATOM 711 N N . TYR A 1 91 ? 0.066 4.627 -0.526 1.00 97.25 91 TYR A N 1
ATOM 712 C CA . TYR A 1 91 ? 0.595 3.544 -1.349 1.00 97.25 91 TYR A CA 1
ATOM 713 C C . TYR A 1 91 ? 2.079 3.291 -1.107 1.00 97.25 91 TYR A C 1
ATOM 715 O O . TYR A 1 91 ? 2.793 4.132 -0.566 1.00 97.25 91 TYR A O 1
ATOM 723 N N . HIS A 1 92 ? 2.553 2.127 -1.528 1.00 96.00 92 HIS A N 1
ATOM 724 C CA . HIS A 1 92 ? 3.972 1.815 -1.590 1.00 96.00 92 HIS A CA 1
ATOM 725 C C . HIS A 1 92 ? 4.265 1.030 -2.864 1.00 96.00 92 HIS A C 1
ATOM 727 O O . HIS A 1 92 ? 3.501 0.138 -3.238 1.00 96.00 92 HIS A O 1
ATOM 733 N N . THR A 1 93 ? 5.362 1.362 -3.537 1.00 95.75 93 THR A N 1
ATOM 734 C CA . THR A 1 93 ? 5.839 0.636 -4.716 1.00 95.75 93 THR A CA 1
ATOM 735 C C . THR A 1 93 ? 7.015 -0.257 -4.344 1.00 95.75 93 THR A C 1
ATOM 737 O O . THR A 1 93 ? 7.817 0.074 -3.475 1.00 95.75 93 THR A O 1
ATOM 740 N N . GLY A 1 94 ? 7.120 -1.413 -4.988 1.00 93.62 94 GLY A N 1
ATOM 741 C CA . GLY A 1 94 ? 8.255 -2.318 -4.855 1.00 93.62 94 GLY A CA 1
ATOM 742 C C . GLY A 1 94 ? 8.953 -2.488 -6.194 1.00 93.62 94 GLY A C 1
ATOM 743 O O . GLY A 1 94 ? 8.303 -2.649 -7.226 1.00 93.62 94 GLY A O 1
ATOM 744 N N . GLY A 1 95 ? 10.282 -2.447 -6.180 1.00 91.31 95 GLY A N 1
ATOM 745 C CA . GLY A 1 95 ? 11.112 -2.722 -7.346 1.00 91.31 95 GLY A CA 1
ATOM 746 C C . GLY A 1 95 ? 12.191 -3.732 -6.988 1.00 91.31 95 GLY A C 1
ATOM 747 O O . GLY A 1 95 ? 12.962 -3.510 -6.057 1.00 91.31 95 GLY A O 1
ATOM 748 N N . ALA A 1 96 ? 12.247 -4.827 -7.737 1.00 88.50 96 ALA A N 1
ATOM 749 C CA . ALA A 1 96 ? 13.283 -5.844 -7.631 1.00 88.50 96 ALA A CA 1
ATOM 750 C C . ALA A 1 96 ? 13.735 -6.276 -9.032 1.00 88.50 96 ALA A C 1
ATOM 752 O O . ALA A 1 96 ? 13.117 -5.927 -10.042 1.00 88.50 96 ALA A O 1
ATOM 753 N N . VAL A 1 97 ? 14.830 -7.034 -9.108 1.00 89.25 97 VAL A N 1
ATOM 754 C CA . VAL A 1 97 ? 15.270 -7.606 -10.386 1.00 89.25 97 VAL A CA 1
ATOM 755 C C . VAL A 1 97 ? 14.162 -8.515 -10.917 1.00 89.25 97 VAL A C 1
ATOM 757 O O . VAL A 1 97 ? 13.743 -9.443 -10.232 1.00 89.25 97 VAL A O 1
ATOM 760 N N . GLY A 1 98 ? 13.665 -8.215 -12.115 1.00 90.62 98 GLY A N 1
ATOM 761 C CA . GLY A 1 98 ? 12.571 -8.958 -12.744 1.00 90.62 98 GLY A CA 1
ATOM 762 C C . GLY A 1 98 ? 11.167 -8.707 -12.178 1.00 90.62 98 GLY A C 1
ATOM 763 O O . GLY A 1 98 ? 10.245 -9.388 -12.611 1.00 90.62 98 GLY A O 1
ATOM 764 N N . ALA A 1 99 ? 10.960 -7.768 -11.243 1.00 92.69 99 ALA A N 1
ATOM 765 C CA . ALA A 1 99 ? 9.631 -7.546 -10.666 1.00 92.69 99 ALA A CA 1
ATOM 766 C C . ALA A 1 99 ? 9.332 -6.086 -10.301 1.00 92.69 99 ALA A C 1
ATOM 768 O O . ALA A 1 99 ? 10.201 -5.340 -9.844 1.00 92.69 99 ALA A O 1
ATOM 769 N N . THR A 1 100 ? 8.061 -5.710 -10.446 1.00 95.62 100 THR A N 1
ATOM 770 C CA . THR A 1 100 ? 7.513 -4.426 -9.988 1.00 95.62 100 THR A CA 1
ATOM 771 C C . THR A 1 100 ? 6.185 -4.669 -9.282 1.00 95.62 100 THR A C 1
ATOM 773 O O . THR A 1 100 ? 5.352 -5.438 -9.771 1.00 95.62 100 THR A O 1
ATOM 776 N N . SER A 1 101 ? 5.970 -4.006 -8.150 1.00 96.31 101 SER A N 1
ATOM 777 C CA . SER A 1 101 ? 4.733 -4.101 -7.383 1.00 96.31 101 SER A CA 1
ATOM 778 C C . SER A 1 101 ? 4.211 -2.747 -6.926 1.00 96.31 101 SER A C 1
ATOM 780 O O . SER A 1 101 ? 4.950 -1.766 -6.817 1.00 96.31 101 SER A O 1
ATOM 782 N N . ILE A 1 102 ? 2.919 -2.710 -6.623 1.00 97.81 102 ILE A N 1
ATOM 783 C CA . ILE A 1 102 ? 2.305 -1.630 -5.860 1.00 97.81 102 ILE A CA 1
ATOM 784 C C . ILE A 1 102 ? 1.238 -2.194 -4.929 1.00 97.81 102 ILE A C 1
ATOM 786 O O . ILE A 1 102 ? 0.497 -3.112 -5.288 1.00 97.81 102 ILE A O 1
ATOM 790 N N . LEU A 1 103 ? 1.156 -1.611 -3.738 1.00 98.12 103 LEU A N 1
ATOM 791 C CA . LEU A 1 103 ? 0.016 -1.735 -2.846 1.00 98.12 103 LEU A CA 1
ATOM 792 C C . LEU A 1 103 ? -0.542 -0.336 -2.579 1.00 98.12 103 LEU A C 1
ATOM 794 O O . LEU A 1 103 ? 0.196 0.537 -2.129 1.00 98.12 103 LEU A O 1
ATOM 798 N N . LEU A 1 104 ? -1.821 -0.123 -2.881 1.00 98.00 104 LEU A N 1
ATOM 799 C CA . LEU A 1 104 ? -2.519 1.158 -2.774 1.00 98.00 104 LEU A CA 1
ATOM 800 C C . LEU A 1 104 ? -3.783 0.993 -1.927 1.00 98.00 104 LEU A C 1
ATOM 802 O O . LEU A 1 104 ? -4.537 0.039 -2.101 1.00 98.00 104 LEU A O 1
ATOM 806 N N . ILE A 1 105 ? -4.010 1.932 -1.012 1.00 96.62 105 ILE A N 1
ATOM 807 C CA . ILE A 1 105 ? -5.120 1.943 -0.061 1.00 96.62 105 ILE A CA 1
ATOM 808 C C . ILE A 1 105 ? -5.802 3.309 -0.124 1.00 96.62 105 ILE A C 1
ATOM 810 O O . ILE A 1 105 ? -5.178 4.339 0.133 1.00 96.62 105 ILE A O 1
ATOM 814 N N . ILE A 1 106 ? -7.099 3.312 -0.422 1.00 93.88 106 ILE A N 1
ATOM 815 C CA . ILE A 1 106 ? -7.981 4.476 -0.345 1.00 93.88 106 ILE A CA 1
ATOM 816 C C . ILE A 1 106 ? -8.945 4.254 0.823 1.00 93.88 106 ILE A C 1
ATOM 818 O O . ILE A 1 106 ? -9.873 3.447 0.701 1.00 93.88 106 ILE A O 1
ATOM 822 N N . PRO A 1 107 ? -8.746 4.935 1.963 1.00 90.50 107 PRO A N 1
ATOM 823 C CA . PRO A 1 107 ? -9.707 4.899 3.054 1.00 90.50 107 PRO A CA 1
ATOM 824 C C . PRO A 1 107 ? -11.066 5.471 2.637 1.00 90.50 107 PRO A C 1
ATOM 826 O O . PRO A 1 107 ? -11.137 6.362 1.787 1.00 90.50 107 PRO A O 1
ATOM 829 N N . CYS A 1 108 ? -12.150 4.997 3.252 1.00 83.44 108 CYS A N 1
ATOM 830 C CA . CYS A 1 108 ? -13.433 5.678 3.123 1.00 83.44 108 CYS A CA 1
ATOM 831 C C . CYS A 1 108 ? -13.362 7.071 3.775 1.00 83.44 108 CYS A C 1
ATOM 833 O O . CYS A 1 108 ? -12.581 7.316 4.700 1.00 83.44 108 CYS A O 1
ATOM 835 N N . SER A 1 109 ? -14.202 7.992 3.298 1.00 71.56 109 SER A N 1
ATOM 836 C CA . SER A 1 109 ? -14.377 9.295 3.929 1.00 71.56 109 SER A CA 1
ATOM 837 C C . SER A 1 109 ? -14.804 9.159 5.396 1.00 71.56 109 SER A C 1
ATOM 839 O O . SER A 1 109 ? -15.337 8.134 5.840 1.00 71.56 109 SER A O 1
ATOM 841 N N . ASN A 1 110 ? -14.557 10.226 6.156 1.00 57.62 110 ASN A N 1
ATOM 842 C CA . ASN A 1 110 ? -14.868 10.344 7.577 1.00 57.62 110 ASN A CA 1
ATOM 843 C C . ASN A 1 110 ? -16.390 10.311 7.816 1.00 57.62 110 ASN A C 1
ATOM 845 O O . ASN A 1 110 ? -16.947 11.357 8.093 1.00 57.62 110 ASN A O 1
ATOM 849 N N . ASN A 1 111 ? -17.059 9.164 7.641 1.00 57.00 111 ASN A N 1
ATOM 850 C CA . ASN A 1 111 ? -18.442 8.853 8.054 1.00 57.00 111 ASN A CA 1
ATOM 851 C C . ASN A 1 111 ? -18.859 7.393 7.763 1.00 57.00 111 ASN A C 1
ATOM 853 O O . ASN A 1 111 ? -20.002 7.020 8.017 1.00 57.00 111 ASN A O 1
ATOM 857 N N . CYS A 1 112 ? -17.964 6.533 7.266 1.00 60.50 112 CYS A N 1
ATOM 858 C CA . CYS A 1 112 ? -18.297 5.130 7.030 1.00 60.50 112 CYS A CA 1
ATOM 859 C C . CYS A 1 112 ? -18.528 4.345 8.335 1.00 60.50 112 CYS A C 1
ATOM 861 O O . CYS A 1 112 ? -17.602 4.121 9.112 1.00 60.50 112 CYS A O 1
ATOM 863 N N . SER A 1 113 ? -19.760 3.866 8.548 1.00 63.75 113 SER A N 1
ATOM 864 C CA . SER A 1 113 ? -20.115 2.966 9.661 1.00 63.75 113 SER A CA 1
ATOM 865 C C . SER A 1 113 ? -19.460 1.584 9.549 1.00 63.75 113 SER A C 1
ATOM 867 O O . SER A 1 113 ? -19.313 0.889 10.550 1.00 63.75 113 SER A O 1
ATOM 869 N N . ASN A 1 114 ? -19.054 1.182 8.338 1.00 70.94 114 ASN A N 1
ATOM 870 C CA . ASN A 1 114 ? -18.333 -0.062 8.093 1.00 70.94 114 ASN A CA 1
ATOM 871 C C . ASN A 1 114 ? -16.812 0.199 8.098 1.00 70.94 114 ASN A C 1
ATOM 873 O O . ASN A 1 114 ? -16.313 0.831 7.163 1.00 70.94 114 ASN A O 1
ATOM 877 N N . PRO A 1 115 ? -16.050 -0.325 9.079 1.00 65.62 115 PRO A N 1
ATOM 878 C CA . PRO A 1 115 ? -14.604 -0.118 9.170 1.00 65.62 115 PRO A CA 1
ATOM 879 C C . PRO A 1 115 ? -13.816 -0.834 8.064 1.00 65.62 115 PRO A C 1
ATOM 881 O O . PRO A 1 115 ? -12.615 -0.616 7.947 1.00 65.62 115 PRO A O 1
ATOM 884 N N . ARG A 1 116 ? -14.467 -1.666 7.240 1.00 70.38 116 ARG A N 1
ATOM 885 C CA . ARG A 1 116 ? -13.887 -2.273 6.031 1.00 70.38 116 ARG A CA 1
ATOM 886 C C . ARG A 1 116 ? -14.226 -1.511 4.749 1.00 70.38 116 ARG A C 1
ATOM 888 O O . ARG A 1 116 ? -13.886 -1.970 3.667 1.00 70.38 116 ARG A O 1
ATOM 895 N N . CYS A 1 117 ? -14.926 -0.382 4.844 1.00 80.25 117 CYS A N 1
ATOM 896 C CA . CYS A 1 117 ? -15.237 0.416 3.666 1.00 80.25 117 CYS A CA 1
ATOM 897 C C . CYS A 1 117 ? -13.987 1.158 3.180 1.00 80.25 117 CYS A C 1
ATOM 899 O O . CYS A 1 117 ? -13.316 1.815 3.968 1.00 80.25 117 CYS A O 1
ATOM 901 N N . GLY A 1 118 ? -13.672 1.041 1.897 1.00 89.38 118 GLY A N 1
ATOM 902 C CA . GLY A 1 118 ? -12.477 1.597 1.270 1.00 89.38 118 GLY A CA 1
ATOM 903 C C . GLY A 1 118 ? -12.069 0.737 0.079 1.00 89.38 118 GLY A C 1
ATOM 904 O O . GLY A 1 118 ? -12.759 -0.224 -0.262 1.00 89.38 118 GLY A O 1
ATOM 905 N N . ILE A 1 119 ? -10.961 1.088 -0.564 1.00 93.50 119 ILE A N 1
ATOM 906 C CA . ILE A 1 119 ? -10.439 0.364 -1.727 1.00 93.50 119 ILE A CA 1
ATOM 907 C C . ILE A 1 119 ? -8.988 -0.020 -1.452 1.00 93.50 119 ILE A C 1
ATOM 909 O O . ILE A 1 119 ? -8.167 0.841 -1.152 1.00 93.50 119 ILE A O 1
ATOM 913 N N . CYS A 1 120 ? -8.673 -1.306 -1.584 1.00 96.25 120 CYS A N 1
ATOM 914 C CA . CYS A 1 120 ? -7.312 -1.833 -1.521 1.00 96.25 120 CYS A CA 1
ATOM 915 C C . CYS A 1 120 ? -6.970 -2.449 -2.880 1.00 96.25 120 CYS A C 1
ATOM 917 O O . CYS A 1 120 ? -7.671 -3.351 -3.332 1.00 96.25 120 CYS A O 1
ATOM 919 N N . ILE A 1 121 ? -5.897 -1.985 -3.514 1.00 97.88 121 ILE A N 1
ATOM 920 C CA . ILE A 1 121 ? -5.399 -2.498 -4.793 1.00 97.88 121 ILE A CA 1
ATOM 921 C C . ILE A 1 121 ? -3.995 -3.049 -4.583 1.00 97.88 121 ILE A C 1
ATOM 923 O O . ILE A 1 121 ? -3.131 -2.362 -4.039 1.00 97.88 121 ILE A O 1
ATOM 927 N N . SER A 1 122 ? -3.752 -4.272 -5.047 1.00 98.06 122 SER A N 1
ATOM 928 C CA . SER A 1 122 ? -2.419 -4.864 -5.113 1.00 98.06 122 SER A CA 1
ATOM 929 C C . SER A 1 122 ? -2.149 -5.333 -6.537 1.00 98.06 122 SER A C 1
ATOM 931 O O . SER A 1 122 ? -2.963 -6.045 -7.121 1.00 98.06 122 SER A O 1
ATOM 933 N N . ILE A 1 123 ? -1.013 -4.919 -7.095 1.00 97.81 123 ILE A N 1
ATOM 934 C CA . ILE A 1 123 ? -0.538 -5.369 -8.404 1.00 97.81 123 ILE A CA 1
ATOM 935 C C . ILE A 1 123 ? 0.870 -5.921 -8.210 1.00 97.81 123 ILE A C 1
ATOM 937 O O . ILE A 1 123 ? 1.747 -5.228 -7.691 1.00 97.81 123 ILE A O 1
ATOM 941 N N . LEU A 1 124 ? 1.080 -7.162 -8.643 1.00 96.50 124 LEU A N 1
ATOM 942 C CA . LEU A 1 124 ? 2.384 -7.811 -8.726 1.00 96.50 124 LEU A CA 1
ATOM 943 C C . LEU A 1 124 ? 2.659 -8.138 -10.189 1.00 96.50 124 LEU A C 1
ATOM 945 O O . LEU A 1 124 ? 1.828 -8.756 -10.851 1.00 96.50 124 LEU A O 1
ATOM 949 N N . THR A 1 125 ? 3.821 -7.734 -10.691 1.00 95.75 125 THR A N 1
ATOM 950 C CA . THR A 1 125 ? 4.230 -8.003 -12.072 1.00 95.75 125 THR A CA 1
ATOM 951 C C . THR A 1 125 ? 5.618 -8.626 -12.088 1.00 95.75 125 THR A C 1
ATOM 953 O O . THR A 1 125 ? 6.511 -8.181 -11.366 1.00 95.75 125 THR A O 1
ATOM 956 N N . ASN A 1 126 ? 5.816 -9.627 -12.945 1.00 94.69 126 ASN A N 1
ATOM 957 C CA . ASN A 1 126 ? 7.120 -10.216 -13.267 1.00 94.69 126 ASN A CA 1
ATOM 958 C C . ASN A 1 126 ? 7.860 -9.411 -14.355 1.00 94.69 126 ASN A C 1
ATOM 960 O O . ASN A 1 126 ? 8.617 -9.961 -15.155 1.00 94.69 126 ASN A O 1
ATOM 964 N N . LEU A 1 127 ? 7.602 -8.103 -14.403 1.00 93.06 127 LEU A N 1
ATOM 965 C CA . LEU A 1 127 ? 8.259 -7.162 -15.289 1.00 93.06 127 LEU A CA 1
ATOM 966 C C . LEU A 1 127 ? 9.055 -6.181 -14.435 1.00 93.06 127 LEU A C 1
ATOM 968 O O . LEU A 1 127 ? 8.508 -5.486 -13.576 1.00 93.06 127 LEU A O 1
ATOM 972 N N . GLN A 1 128 ? 10.359 -6.108 -14.679 1.00 91.75 128 GLN A N 1
ATOM 973 C CA . GLN A 1 128 ? 11.191 -5.085 -14.064 1.00 91.75 128 GLN A CA 1
ATOM 974 C C . GLN A 1 128 ? 10.853 -3.713 -14.650 1.00 91.75 128 GLN A C 1
ATOM 976 O O . GLN A 1 128 ? 10.725 -3.568 -15.864 1.00 91.75 128 GLN A O 1
ATOM 981 N N . SER A 1 129 ? 10.767 -2.699 -13.788 1.00 90.62 129 SER A N 1
ATOM 982 C CA . SER A 1 129 ? 10.524 -1.313 -14.199 1.00 90.62 129 SER A CA 1
ATOM 983 C C . SER A 1 129 ? 9.231 -1.140 -15.005 1.00 90.62 129 SER A C 1
ATOM 985 O O . SER A 1 129 ? 9.210 -0.377 -15.973 1.00 90.62 129 SER A O 1
ATOM 987 N N . ALA A 1 130 ? 8.153 -1.816 -14.592 1.00 93.00 130 ALA A N 1
ATOM 988 C CA . ALA A 1 130 ? 6.818 -1.593 -15.138 1.00 93.00 130 ALA A CA 1
ATOM 989 C C . ALA A 1 130 ? 6.409 -0.133 -14.878 1.00 93.00 130 ALA A C 1
ATOM 991 O O . ALA A 1 130 ? 6.031 0.247 -13.765 1.00 93.00 130 ALA A O 1
ATOM 992 N N . ARG A 1 131 ? 6.587 0.715 -15.896 1.00 88.06 131 ARG A N 1
ATOM 993 C CA . ARG A 1 131 ? 6.291 2.148 -15.811 1.00 88.06 131 ARG A CA 1
ATOM 994 C C . ARG A 1 131 ? 4.797 2.337 -15.556 1.00 88.06 131 ARG A C 1
ATOM 996 O O . ARG A 1 131 ? 3.992 1.502 -15.945 1.00 88.06 131 ARG A O 1
ATOM 1003 N N . GLU A 1 132 ? 4.449 3.424 -14.870 1.00 91.56 132 GLU A N 1
ATOM 1004 C CA . GLU A 1 132 ? 3.051 3.832 -14.637 1.00 91.56 132 GLU A CA 1
ATOM 1005 C C . GLU A 1 132 ? 2.198 2.859 -13.802 1.00 91.56 132 GLU A C 1
ATOM 1007 O O . GLU A 1 132 ? 0.983 3.027 -13.710 1.00 91.56 132 GLU A O 1
ATOM 1012 N N . ILE A 1 133 ? 2.814 1.904 -13.093 1.00 95.44 133 ILE A N 1
ATOM 1013 C CA . ILE A 1 133 ? 2.088 0.969 -12.214 1.00 95.44 133 ILE A CA 1
ATOM 1014 C C . ILE A 1 133 ? 1.222 1.690 -11.164 1.00 95.44 133 ILE A C 1
ATOM 1016 O O . ILE A 1 133 ? 0.134 1.230 -10.821 1.00 95.44 133 ILE A O 1
ATOM 1020 N N . TYR A 1 134 ? 1.675 2.859 -10.697 1.00 95.31 134 TYR A N 1
ATOM 1021 C CA . TYR A 1 134 ? 0.900 3.734 -9.819 1.00 95.31 134 TYR A CA 1
ATOM 1022 C C . TYR A 1 134 ? -0.360 4.274 -10.498 1.00 95.31 134 TYR A C 1
ATOM 1024 O O . TYR A 1 134 ? -1.442 4.165 -9.926 1.00 95.31 134 TYR A O 1
ATOM 1032 N N . GLN A 1 135 ? -0.230 4.814 -11.714 1.00 94.50 135 GLN A N 1
ATOM 1033 C CA . GLN A 1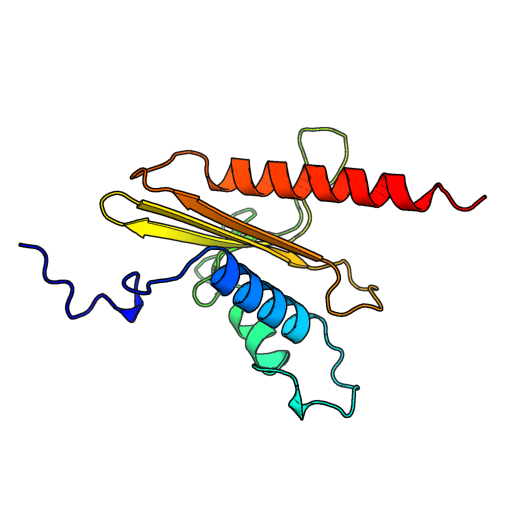 135 ? -1.368 5.360 -12.452 1.00 94.50 135 GLN A CA 1
ATOM 1034 C C . GLN A 1 135 ? -2.379 4.254 -12.758 1.00 94.50 135 GLN A C 1
ATOM 1036 O O . GLN A 1 135 ? -3.562 4.428 -12.506 1.00 94.50 135 GLN A O 1
ATOM 1041 N N . THR A 1 136 ? -1.897 3.074 -13.157 1.00 95.94 136 THR A N 1
ATOM 1042 C CA . THR A 1 136 ? -2.743 1.896 -13.390 1.00 95.94 136 THR A CA 1
ATOM 1043 C C . THR A 1 136 ? -3.536 1.509 -12.137 1.00 95.94 136 THR A C 1
ATOM 1045 O O . THR A 1 136 ? -4.748 1.315 -12.203 1.00 95.94 136 THR A O 1
ATOM 1048 N N . ALA A 1 137 ? -2.881 1.419 -10.972 1.00 96.62 137 ALA A N 1
ATOM 1049 C CA . ALA A 1 137 ? -3.564 1.098 -9.717 1.00 96.62 137 ALA A CA 1
ATOM 1050 C C . ALA A 1 137 ? -4.596 2.165 -9.323 1.00 96.62 137 ALA A C 1
ATOM 1052 O O . ALA A 1 137 ? -5.673 1.829 -8.826 1.00 96.62 137 ALA A O 1
ATOM 1053 N N . LEU A 1 138 ? -4.272 3.440 -9.553 1.00 94.06 138 LEU A N 1
ATOM 1054 C CA . LEU A 1 138 ? -5.167 4.555 -9.279 1.00 94.06 138 LEU A CA 1
ATOM 1055 C C . LEU A 1 138 ? -6.390 4.540 -10.205 1.00 94.06 138 LEU A C 1
ATOM 1057 O O . LEU A 1 138 ? -7.508 4.667 -9.715 1.00 94.06 138 LEU A O 1
ATOM 1061 N N . ASP A 1 139 ? -6.201 4.327 -11.505 1.00 93.12 139 ASP A N 1
ATOM 1062 C CA . ASP A 1 139 ? -7.286 4.269 -12.488 1.00 93.12 139 ASP A CA 1
ATOM 1063 C C . ASP A 1 139 ? -8.257 3.129 -12.165 1.00 93.12 139 ASP A C 1
ATOM 1065 O O . ASP A 1 139 ? -9.469 3.340 -12.123 1.00 93.12 139 ASP A O 1
ATOM 1069 N N . ILE A 1 140 ? -7.732 1.945 -11.825 1.00 94.12 140 ILE A N 1
ATOM 1070 C CA . ILE A 1 140 ? -8.542 0.817 -11.347 1.00 94.12 140 ILE A CA 1
ATOM 1071 C C . ILE A 1 140 ? -9.345 1.230 -10.108 1.00 94.12 140 ILE A C 1
ATOM 1073 O O . ILE A 1 140 ? -10.559 1.030 -10.061 1.00 94.12 140 ILE A O 1
ATOM 1077 N N . ALA A 1 141 ? -8.701 1.838 -9.108 1.00 92.69 141 ALA A N 1
ATOM 1078 C CA . ALA A 1 141 ? -9.384 2.252 -7.886 1.00 92.69 141 ALA A CA 1
ATOM 1079 C C . ALA A 1 141 ? -10.500 3.278 -8.157 1.00 92.69 141 ALA A C 1
ATOM 1081 O O . ALA A 1 141 ? -11.590 3.184 -7.586 1.00 92.69 141 ALA A O 1
ATOM 1082 N N . LEU A 1 142 ? -10.258 4.240 -9.050 1.00 88.62 142 LEU A N 1
ATOM 1083 C CA . LEU A 1 142 ? -11.247 5.241 -9.439 1.00 88.62 142 LEU A CA 1
ATOM 1084 C C . LEU A 1 142 ? -12.427 4.608 -10.187 1.00 88.62 142 LEU A C 1
ATOM 1086 O O . LEU A 1 142 ? -13.570 4.950 -9.879 1.00 88.62 142 LEU A O 1
ATOM 1090 N N . LEU A 1 143 ? -12.184 3.641 -11.081 1.00 89.25 143 LEU A N 1
ATOM 1091 C CA . LEU A 1 143 ? -13.241 2.882 -11.761 1.00 89.25 143 LEU A CA 1
ATOM 1092 C C . LEU A 1 143 ? -14.170 2.183 -10.757 1.00 89.25 143 LEU A C 1
ATOM 1094 O O . LEU A 1 143 ? -15.388 2.353 -10.824 1.00 89.25 143 LEU A O 1
ATOM 1098 N N . PHE A 1 144 ? -13.617 1.467 -9.773 1.00 87.06 144 PHE A N 1
ATOM 1099 C CA . PHE A 1 144 ? -14.425 0.797 -8.745 1.00 87.06 144 PHE A CA 1
ATOM 1100 C C . PHE A 1 144 ? -15.210 1.780 -7.868 1.00 87.06 144 PHE A C 1
ATOM 1102 O O . PHE A 1 144 ? -16.337 1.486 -7.453 1.00 87.06 144 PHE A O 1
ATOM 1109 N N . ARG A 1 145 ? -14.663 2.972 -7.611 1.00 78.31 145 ARG A N 1
ATOM 1110 C CA . ARG A 1 145 ? -15.370 4.017 -6.862 1.00 78.31 145 ARG A CA 1
ATOM 1111 C C . ARG A 1 145 ? -16.566 4.572 -7.639 1.00 78.31 145 ARG A C 1
ATOM 1113 O O . ARG A 1 145 ? -17.628 4.738 -7.047 1.00 78.31 145 ARG A O 1
ATOM 1120 N N . HIS A 1 146 ? -16.412 4.810 -8.943 1.00 69.06 146 HIS A N 1
ATOM 1121 C CA . HIS A 1 146 ? -17.511 5.258 -9.806 1.00 69.06 146 HIS A CA 1
ATOM 1122 C C . HIS A 1 146 ? -18.644 4.227 -9.875 1.00 69.06 146 HIS A C 1
ATOM 1124 O O . HIS A 1 146 ? -19.812 4.584 -9.720 1.00 69.06 146 HIS A O 1
ATOM 1130 N N . VAL A 1 147 ? -18.311 2.940 -10.013 1.00 59.09 147 VAL A N 1
ATOM 1131 C CA . VAL A 1 147 ? -19.312 1.859 -9.967 1.00 59.09 147 VAL A CA 1
ATOM 1132 C C . VAL A 1 147 ? -20.043 1.849 -8.620 1.00 59.09 147 VAL A C 1
ATOM 1134 O O . VAL A 1 147 ? -21.265 1.740 -8.579 1.00 59.09 147 VAL A O 1
ATOM 1137 N N . SER A 1 148 ? -19.318 2.047 -7.517 1.00 56.41 148 SER A N 1
ATOM 1138 C CA . SER A 1 148 ? -19.904 2.064 -6.171 1.00 56.41 148 SER A CA 1
ATOM 1139 C C . SER A 1 148 ? -20.867 3.237 -5.938 1.00 56.41 148 SER A C 1
ATOM 1141 O O . SER A 1 148 ? -21.815 3.088 -5.171 1.00 56.41 148 SER A O 1
ATOM 1143 N N . SER A 1 149 ? -20.667 4.391 -6.592 1.00 51.03 149 SER A N 1
ATOM 1144 C CA . SER A 1 149 ? -21.633 5.500 -6.529 1.00 51.03 149 SER A CA 1
ATOM 1145 C C . SER A 1 149 ? -22.919 5.222 -7.311 1.00 51.03 149 SER A C 1
ATOM 1147 O O . SER A 1 149 ? -23.980 5.633 -6.857 1.00 51.03 149 SER A O 1
ATOM 1149 N N . CYS A 1 150 ? -22.854 4.481 -8.423 1.00 34.72 150 CYS A N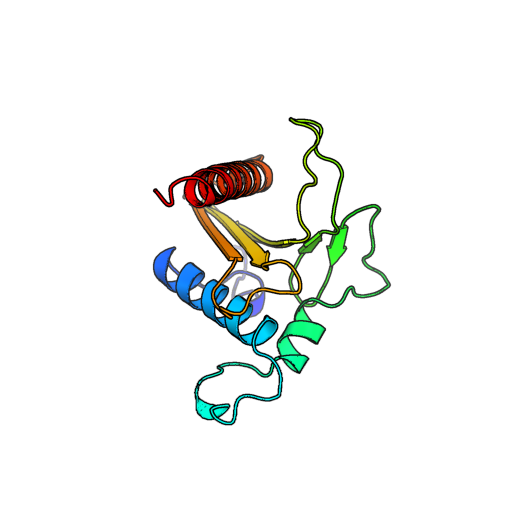 1
ATOM 1150 C CA . CYS A 1 150 ? -24.037 4.140 -9.223 1.00 34.72 150 CYS A CA 1
ATOM 1151 C C . CYS A 1 150 ? -24.929 3.069 -8.570 1.00 34.72 150 CYS A C 1
ATOM 1153 O O . CYS A 1 150 ? -26.128 3.035 -8.822 1.00 34.72 150 CYS A O 1
ATOM 1155 N N . SER A 1 151 ? -24.381 2.213 -7.702 1.00 38.72 151 SER A N 1
ATOM 1156 C CA . SER A 1 151 ? -25.148 1.152 -7.027 1.00 38.72 151 SER A CA 1
ATOM 1157 C C . SER A 1 151 ? -26.025 1.635 -5.861 1.00 38.72 151 SER A C 1
ATOM 1159 O O . SER A 1 151 ? -26.804 0.849 -5.325 1.00 38.72 151 SER A O 1
ATOM 1161 N N . ASN A 1 152 ? -25.913 2.902 -5.443 1.00 38.09 152 ASN A N 1
ATOM 1162 C CA . ASN A 1 152 ? -26.761 3.469 -4.385 1.00 38.09 152 ASN A CA 1
ATOM 1163 C C . ASN A 1 152 ? -28.095 4.038 -4.901 1.00 38.09 152 ASN A C 1
ATOM 1165 O O . ASN A 1 152 ? -28.951 4.356 -4.078 1.00 38.09 152 ASN A O 1
ATOM 1169 N N . ASP A 1 153 ? -28.304 4.095 -6.222 1.00 36.72 153 ASP A N 1
ATOM 1170 C CA . ASP A 1 153 ? -29.540 4.607 -6.839 1.00 36.72 153 ASP A CA 1
ATOM 1171 C C . ASP A 1 153 ? -30.562 3.511 -7.195 1.00 36.72 153 ASP A C 1
ATOM 1173 O O . ASP A 1 153 ? -31.645 3.801 -7.695 1.00 36.72 153 ASP A O 1
ATOM 1177 N N . SER A 1 154 ? -30.277 2.239 -6.897 1.00 35.47 154 SER A N 1
ATOM 1178 C CA . SER A 1 154 ? -31.211 1.126 -7.113 1.00 35.47 154 SER A CA 1
ATOM 1179 C C . SER A 1 154 ? -31.793 0.601 -5.798 1.00 35.47 154 SER A C 1
ATOM 1181 O O . SER A 1 154 ? -31.588 -0.555 -5.423 1.00 35.47 154 SER A O 1
ATOM 1183 N N . LYS A 1 155 ? -32.534 1.461 -5.096 1.00 33.69 155 LYS A N 1
ATOM 1184 C CA . LYS A 1 155 ? -33.601 1.036 -4.180 1.00 33.69 155 LYS A CA 1
ATOM 1185 C C . LYS A 1 155 ? -34.937 1.511 -4.750 1.00 33.69 155 LYS A C 1
ATOM 1187 O O . LYS A 1 155 ? -35.342 2.644 -4.505 1.00 33.69 155 LYS A O 1
ATOM 1192 N N . LEU A 1 156 ? -35.560 0.634 -5.533 1.00 34.81 156 LEU A N 1
ATOM 1193 C CA . LEU A 1 156 ? -37.008 0.590 -5.746 1.00 34.81 156 LEU A CA 1
ATOM 1194 C C . LEU A 1 156 ? -37.607 -0.372 -4.718 1.00 34.81 156 LEU A C 1
ATOM 1196 O O . LEU A 1 156 ? -36.957 -1.415 -4.469 1.00 34.81 156 LEU A O 1
#

Secondary structure (DSSP, 8-state):
----TT-HHHH-----HHHHHHHHHHHHHHHHS-TT-S-GGG-SS-HHHHHHHTSPPGGG--SSEEE-SS-EEE--EE-SSTT-EE--EEEEEEEETTEEEEEEEEEPPTT-SSTT-EEEEEEEESSTT-TTHHHHHHHHHHHHHHHHHHTTS---

pLDDT: mean 81.46, std 17.05, range [33.69, 98.12]

Sequence (156 aa):
YVDLSYKWAGGGMLSNVTDLLIYANNLLQCRQTKLVSSDSNKQLLKSETIRELWSPVMATNRKNTSYGLGWMIVKEQPSSINQCSIPPHIYHTGGAVGATSILLIIPCSNNCSNPRCGICISILTNLQSAREIYQTALDIALLFRHVSSCSNDSKL

Organism: NCBI:txid392030